Protein AF-A0A6B1E7U7-F1 (afdb_monomer_lite)

Foldseek 3Di:
DWDDDPQWIFDDDPPDDGFTPQLAPDPPPVDVLVVLLVVLSVQCVCVSVVVDALLSLLVSLLSNVQSLLCVLVVHDPPQDQLNSLVVCVVVVLDDPLLSVLSVVSVVVNVVCVVVVNDDPPVCRVVSVVSSSSSSVSSSSSNVSD

Radius of gyration: 14.8 Å; chains: 1; bounding box: 41×39×34 Å

Sequence (145 aa):
MLEVVPSRVVLHREDDARVFWPLLDPPDLGHDLAARLTLADEMIARWLVGDLPDETGIEEIHTAVEIVLRRVLDAGERDPFPCLVGTAAQRGLITQEGQDVLIDLNERRVQIKHRGGVIPPEAKAEARSTLDASVRVLDRIEPCL

Structure (mmCIF, N/CA/C/O backbone):
data_AF-A0A6B1E7U7-F1
#
_entry.id   AF-A0A6B1E7U7-F1
#
loop_
_atom_site.group_PDB
_atom_site.id
_atom_site.type_symbol
_atom_site.label_atom_id
_atom_site.label_alt_id
_atom_site.label_comp_id
_atom_site.label_asym_id
_atom_site.label_entity_id
_atom_site.label_seq_id
_atom_site.pdbx_PDB_ins_code
_atom_site.Cartn_x
_atom_site.Cartn_y
_atom_site.Cartn_z
_atom_site.occupancy
_atom_site.B_iso_or_equiv
_atom_site.auth_seq_id
_atom_site.auth_comp_id
_atom_site.auth_asym_id
_atom_site.auth_atom_id
_atom_site.pdbx_PDB_model_num
ATOM 1 N N . MET A 1 1 ? 7.935 -23.387 -4.865 1.00 44.94 1 MET A N 1
ATOM 2 C CA . MET A 1 1 ? 7.077 -24.524 -4.455 1.00 44.94 1 MET A CA 1
ATOM 3 C C . MET A 1 1 ? 5.816 -23.919 -3.865 1.00 44.94 1 MET A C 1
ATOM 5 O O . MET A 1 1 ? 5.970 -22.987 -3.097 1.00 44.94 1 MET A O 1
ATOM 9 N N . LEU A 1 2 ? 4.620 -24.327 -4.290 1.00 42.69 2 LEU A N 1
ATOM 10 C CA . LEU A 1 2 ? 3.356 -23.794 -3.764 1.00 42.69 2 LEU A CA 1
ATOM 11 C C . LEU A 1 2 ? 2.864 -24.744 -2.671 1.00 42.69 2 LEU A C 1
ATOM 13 O O . LEU A 1 2 ? 2.597 -25.908 -2.966 1.00 42.69 2 LEU A O 1
ATOM 17 N N . GLU A 1 3 ? 2.774 -24.271 -1.431 1.00 44.47 3 GLU A N 1
ATOM 18 C CA . GLU A 1 3 ? 2.105 -24.994 -0.345 1.00 44.47 3 GLU A CA 1
ATOM 19 C C . GLU A 1 3 ? 0.710 -24.387 -0.163 1.00 44.47 3 GLU A C 1
ATOM 21 O O . GLU A 1 3 ? 0.562 -23.169 -0.041 1.00 44.47 3 GLU A O 1
ATOM 26 N N . VAL A 1 4 ? -0.327 -25.224 -0.218 1.00 41.06 4 VAL A N 1
ATOM 27 C CA . VAL A 1 4 ? -1.721 -24.792 -0.070 1.00 41.06 4 VAL A CA 1
ATOM 28 C C . VAL A 1 4 ? -2.155 -25.080 1.363 1.00 41.06 4 VAL A C 1
ATOM 30 O O . VAL A 1 4 ? -2.357 -26.235 1.734 1.00 41.06 4 VAL A O 1
ATOM 33 N N . VAL A 1 5 ? -2.305 -24.027 2.164 1.00 47.19 5 VAL A N 1
ATOM 34 C CA . VAL A 1 5 ? -3.040 -24.061 3.437 1.00 47.19 5 VAL A CA 1
ATOM 35 C C . VAL A 1 5 ? -4.527 -23.871 3.082 1.00 47.19 5 VAL A C 1
ATOM 37 O O . VAL A 1 5 ? -4.794 -23.178 2.102 1.00 47.19 5 VAL A O 1
ATOM 40 N N . PRO A 1 6 ? -5.517 -24.459 3.791 1.00 48.28 6 PRO A N 1
ATOM 41 C CA . PRO A 1 6 ? -6.888 -24.640 3.276 1.00 48.28 6 PRO A CA 1
ATOM 42 C C . PRO A 1 6 ? -7.657 -23.382 2.823 1.00 48.28 6 PRO A C 1
ATOM 44 O O . PRO A 1 6 ? -8.726 -23.514 2.235 1.00 48.28 6 PRO A O 1
ATOM 47 N N . SER A 1 7 ? -7.126 -22.182 3.059 1.00 58.00 7 SER A N 1
ATOM 48 C CA . SER A 1 7 ? -7.655 -20.901 2.580 1.00 58.00 7 SER A CA 1
ATOM 49 C C . SER A 1 7 ? -6.587 -19.906 2.101 1.00 58.00 7 SER A C 1
ATOM 51 O O . SER A 1 7 ? -6.948 -18.818 1.664 1.00 58.00 7 SER A O 1
ATOM 53 N N . ARG A 1 8 ? -5.287 -20.242 2.174 1.00 61.41 8 ARG A N 1
ATOM 54 C CA . ARG A 1 8 ? -4.194 -19.335 1.791 1.00 61.41 8 ARG A CA 1
ATOM 55 C C . ARG A 1 8 ? -3.098 -20.064 1.004 1.00 61.41 8 ARG A C 1
ATOM 57 O O . ARG A 1 8 ? -2.612 -21.116 1.422 1.00 61.41 8 ARG A O 1
ATOM 64 N N . VAL A 1 9 ? -2.693 -19.504 -0.133 1.00 58.97 9 VAL A N 1
ATOM 65 C CA . VAL A 1 9 ? -1.576 -20.001 -0.953 1.00 58.97 9 VAL A CA 1
ATOM 66 C C . VAL A 1 9 ? -0.276 -19.389 -0.450 1.00 58.97 9 VAL A C 1
ATOM 68 O O . VAL A 1 9 ? -0.190 -18.171 -0.336 1.00 58.97 9 VAL A O 1
ATOM 71 N N . VAL A 1 10 ? 0.740 -20.216 -0.187 1.00 64.38 10 VAL A N 1
ATOM 72 C CA . VAL A 1 10 ? 2.084 -19.742 0.169 1.00 64.38 10 VAL A CA 1
ATOM 73 C C . VAL A 1 10 ? 2.929 -19.588 -1.091 1.00 64.38 10 VAL A C 1
ATOM 75 O O . VAL A 1 10 ? 3.255 -20.567 -1.769 1.00 64.38 10 VAL A O 1
ATOM 78 N N . LEU A 1 11 ? 3.313 -18.354 -1.400 1.00 62.66 11 LEU A N 1
ATOM 79 C CA . LEU A 1 11 ? 4.273 -18.038 -2.452 1.00 62.66 11 LEU A CA 1
ATOM 80 C C . LEU A 1 11 ? 5.682 -18.054 -1.859 1.00 62.66 11 LEU A C 1
ATOM 82 O O . LEU A 1 11 ? 5.962 -17.327 -0.911 1.00 62.66 11 LEU A O 1
ATOM 86 N N . HIS A 1 12 ? 6.561 -18.882 -2.428 1.00 60.19 12 HIS A N 1
ATOM 87 C CA . HIS A 1 12 ? 7.976 -18.952 -2.067 1.00 60.19 12 HIS A CA 1
ATOM 88 C C . HIS A 1 12 ? 8.826 -18.299 -3.159 1.00 60.19 12 HIS A C 1
ATOM 90 O O . HIS A 1 12 ? 8.834 -18.787 -4.294 1.00 60.19 12 HIS A O 1
ATOM 96 N N . ARG A 1 13 ? 9.563 -17.240 -2.808 1.00 58.09 13 ARG A N 1
ATOM 97 C CA . ARG A 1 13 ? 10.648 -16.676 -3.628 1.00 58.09 13 ARG A CA 1
ATOM 98 C C . ARG A 1 13 ? 12.014 -17.132 -3.119 1.00 58.09 13 ARG A C 1
ATOM 100 O O . ARG A 1 13 ? 12.144 -17.471 -1.947 1.00 58.09 13 ARG A O 1
ATOM 107 N N . GLU A 1 14 ? 12.987 -17.172 -4.030 1.00 54.56 14 GLU A N 1
ATOM 108 C CA . GLU A 1 14 ? 14.283 -17.858 -3.884 1.00 54.56 14 GLU A CA 1
ATOM 109 C C . GLU A 1 14 ? 15.093 -17.449 -2.635 1.00 54.56 14 GLU A C 1
ATOM 111 O O . GLU A 1 14 ? 15.822 -18.293 -2.125 1.00 54.56 14 GLU A O 1
ATOM 116 N N . ASP A 1 15 ? 14.868 -16.253 -2.067 1.00 48.75 15 ASP A N 1
ATOM 117 C CA . ASP A 1 15 ? 15.658 -15.696 -0.951 1.00 48.75 15 ASP A CA 1
ATOM 118 C C . ASP A 1 15 ? 14.840 -15.254 0.291 1.00 48.75 15 ASP A C 1
ATOM 120 O O . ASP A 1 15 ? 15.215 -14.319 0.988 1.00 48.75 15 ASP A O 1
ATOM 124 N N . ASP A 1 16 ? 13.749 -15.958 0.614 1.00 58.66 16 ASP A N 1
ATOM 125 C CA . ASP A 1 16 ? 12.934 -15.782 1.840 1.00 58.66 16 ASP A CA 1
ATOM 126 C C . ASP A 1 16 ? 11.880 -14.648 1.803 1.00 58.66 16 ASP A C 1
ATOM 128 O O . ASP A 1 16 ? 12.073 -13.506 2.228 1.00 58.66 16 ASP A O 1
ATOM 132 N N . ALA A 1 17 ? 10.682 -15.013 1.341 1.00 51.75 17 ALA A N 1
ATOM 133 C CA . ALA A 1 17 ? 9.421 -14.432 1.797 1.00 51.75 17 ALA A CA 1
ATOM 134 C C . ALA A 1 17 ? 8.293 -15.430 1.514 1.00 51.75 17 ALA A C 1
ATOM 136 O O . ALA A 1 17 ? 8.042 -15.772 0.358 1.00 51.75 17 ALA A O 1
ATOM 137 N N . ARG A 1 18 ? 7.629 -15.902 2.576 1.00 59.91 18 ARG A N 1
ATOM 138 C CA . ARG A 1 18 ? 6.338 -16.594 2.500 1.00 59.91 18 ARG A CA 1
ATOM 139 C C . ARG A 1 18 ? 5.267 -15.520 2.384 1.00 59.91 18 ARG A C 1
ATOM 141 O O . ARG A 1 18 ? 4.975 -14.859 3.375 1.00 59.91 18 ARG A O 1
ATOM 148 N N . VAL A 1 19 ? 4.726 -15.314 1.192 1.00 60.94 19 VAL A N 1
ATOM 149 C CA . VAL A 1 19 ? 3.579 -14.415 1.011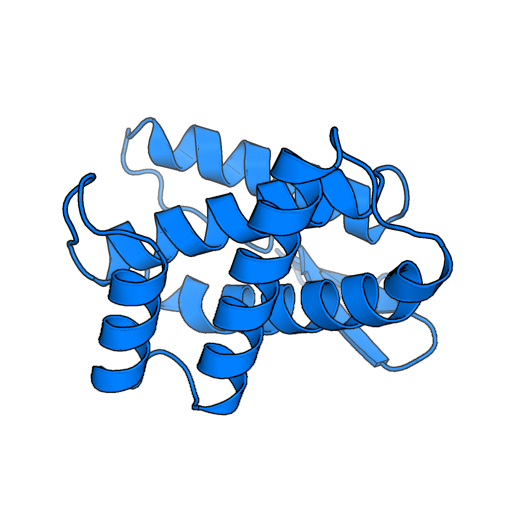 1.00 60.94 19 VAL A CA 1
ATOM 150 C C . VAL A 1 19 ? 2.320 -15.268 0.955 1.00 60.94 19 VAL A C 1
ATOM 152 O O . VAL A 1 19 ? 2.271 -16.219 0.174 1.00 60.94 19 VAL A O 1
ATOM 155 N N . PHE A 1 20 ? 1.341 -14.966 1.806 1.00 66.81 20 PHE A N 1
ATOM 156 C CA . PHE A 1 20 ? 0.066 -15.672 1.842 1.00 66.81 20 PHE A CA 1
ATOM 157 C C . PHE A 1 20 ? -0.949 -14.963 0.945 1.00 66.81 20 PHE A C 1
ATOM 159 O O . PHE A 1 20 ? -1.040 -13.742 0.968 1.00 66.81 20 PHE A O 1
ATOM 166 N N . TRP A 1 21 ? -1.691 -15.728 0.149 1.00 65.31 21 TRP A N 1
ATOM 167 C CA . TRP A 1 21 ? -2.726 -15.207 -0.743 1.00 65.31 21 TRP A CA 1
ATOM 168 C C . TRP A 1 21 ? -4.092 -15.866 -0.479 1.00 65.31 21 TRP A C 1
ATOM 170 O O . TRP A 1 21 ? -4.119 -17.099 -0.457 1.00 65.31 21 TRP A O 1
ATOM 180 N N . PRO A 1 22 ? -5.213 -15.124 -0.375 1.00 73.00 22 PRO A N 1
ATOM 181 C CA . PRO A 1 22 ? -5.311 -13.663 -0.482 1.00 73.00 22 PRO A CA 1
ATOM 182 C C . PRO A 1 22 ? -4.541 -12.952 0.637 1.00 73.00 22 PRO A C 1
ATOM 184 O O . PRO A 1 22 ? -4.402 -13.512 1.729 1.00 73.00 22 PRO A O 1
ATOM 187 N N . LEU A 1 23 ? -3.980 -11.772 0.337 1.00 69.31 23 LEU A N 1
ATOM 188 C CA . LEU A 1 23 ? -3.354 -10.931 1.368 1.00 69.31 23 LEU A CA 1
ATOM 189 C C . LEU A 1 23 ? -4.417 -10.203 2.181 1.00 69.31 23 LEU A C 1
ATOM 191 O O . LEU A 1 23 ? -4.197 -9.894 3.348 1.00 69.31 23 LEU A O 1
ATOM 195 N N . LEU A 1 24 ? -5.551 -9.920 1.547 1.00 73.81 24 LEU A N 1
ATOM 196 C CA . LEU A 1 24 ? -6.680 -9.226 2.132 1.00 73.81 24 LEU A CA 1
ATOM 197 C C . LEU A 1 24 ? -7.891 -10.156 2.140 1.00 73.81 24 LEU A C 1
ATOM 199 O O . LEU A 1 24 ? -8.340 -10.581 1.078 1.00 73.81 24 LEU A O 1
ATOM 203 N N . ASP A 1 25 ? -8.467 -10.418 3.311 1.00 71.38 25 ASP A N 1
ATOM 204 C CA . ASP A 1 25 ? -9.806 -11.001 3.434 1.00 71.38 25 ASP A CA 1
ATOM 205 C C . ASP A 1 25 ? -10.791 -9.898 3.860 1.00 71.38 25 ASP A C 1
ATOM 207 O O . ASP A 1 25 ? -11.177 -9.814 5.030 1.00 71.38 25 ASP A O 1
ATOM 211 N N . PRO A 1 26 ? -11.137 -8.948 2.960 1.00 64.06 26 PRO A N 1
ATOM 212 C CA . PRO A 1 26 ? -11.958 -7.814 3.343 1.00 64.06 26 PRO A CA 1
ATOM 213 C C . PRO A 1 26 ? -13.332 -8.318 3.807 1.00 64.06 26 PRO A C 1
ATOM 215 O O . PRO A 1 26 ? -14.013 -9.006 3.040 1.00 64.06 26 PRO A O 1
ATOM 218 N N . PRO A 1 27 ? -13.788 -7.956 5.021 1.00 64.44 27 PRO A N 1
ATOM 219 C CA . PRO A 1 27 ? -15.109 -8.356 5.475 1.00 64.44 27 PRO A CA 1
ATOM 220 C C . PRO A 1 27 ? -16.167 -7.812 4.507 1.00 64.44 27 PRO A C 1
ATOM 222 O O . PRO A 1 27 ? -16.098 -6.654 4.078 1.00 64.44 27 PRO A O 1
ATOM 225 N N . ASP A 1 28 ? -17.151 -8.644 4.158 1.00 62.47 28 ASP A N 1
ATOM 226 C CA . ASP A 1 28 ? -18.286 -8.224 3.336 1.00 62.47 28 ASP A CA 1
ATOM 227 C C . ASP A 1 28 ? -19.147 -7.236 4.134 1.00 62.47 28 ASP A C 1
ATOM 229 O O . ASP A 1 28 ? -20.026 -7.601 4.916 1.00 62.47 28 ASP A O 1
ATOM 233 N N . LEU A 1 29 ? -18.817 -5.953 3.994 1.00 56.41 29 LEU A N 1
ATOM 234 C CA . LEU A 1 29 ? -19.481 -4.845 4.675 1.00 56.41 29 LEU A CA 1
ATOM 235 C C . LEU A 1 29 ? -20.504 -4.138 3.772 1.00 56.41 29 LEU A C 1
ATOM 237 O O . LEU A 1 29 ? -20.989 -3.068 4.138 1.00 56.41 29 LEU A O 1
ATOM 241 N N . GLY A 1 30 ? -20.810 -4.680 2.582 1.00 59.59 30 GLY A N 1
ATOM 242 C CA . GLY A 1 30 ? -21.687 -4.019 1.607 1.00 59.59 30 GLY A CA 1
ATOM 243 C C . GLY A 1 30 ? -21.170 -2.647 1.150 1.00 59.59 30 GLY A C 1
ATOM 244 O O . GLY A 1 30 ? -21.962 -1.766 0.818 1.00 59.59 30 GLY A O 1
ATOM 245 N N . HIS A 1 31 ? -19.849 -2.445 1.184 1.00 65.25 31 HIS A N 1
ATOM 246 C CA . HIS A 1 31 ? -19.195 -1.163 0.935 1.00 65.25 31 HIS A CA 1
ATOM 247 C C . HIS A 1 31 ? -18.284 -1.248 -0.294 1.00 65.25 31 HIS A C 1
ATOM 249 O O . HIS A 1 31 ? -17.520 -2.200 -0.433 1.00 65.25 31 HIS A O 1
ATOM 255 N N . ASP A 1 32 ? -18.256 -0.191 -1.112 1.00 70.75 32 ASP A N 1
ATOM 256 C CA . ASP A 1 32 ? -17.368 -0.057 -2.285 1.00 70.75 32 ASP A CA 1
ATOM 257 C C . ASP A 1 32 ? -15.868 -0.270 -1.975 1.00 70.75 32 ASP A C 1
ATOM 259 O O . ASP A 1 32 ? -15.074 -0.582 -2.863 1.00 70.75 32 ASP A O 1
ATOM 263 N N . LEU A 1 33 ? -15.468 -0.150 -0.702 1.00 72.06 33 LEU A N 1
ATOM 264 C CA . LEU A 1 33 ? -14.103 -0.397 -0.245 1.00 72.06 33 LEU A CA 1
ATOM 265 C C . LEU A 1 33 ? -13.734 -1.879 -0.334 1.00 72.06 33 LEU A C 1
ATOM 267 O O . LEU A 1 33 ? -12.591 -2.179 -0.667 1.00 72.06 33 LEU A O 1
ATOM 271 N N . ALA A 1 34 ? -14.686 -2.791 -0.108 1.00 75.12 34 ALA A N 1
ATOM 272 C CA . ALA A 1 34 ? -14.454 -4.224 -0.268 1.00 75.12 34 ALA A CA 1
ATOM 273 C C . ALA A 1 34 ? -14.093 -4.544 -1.725 1.00 75.12 34 ALA A C 1
ATOM 275 O O . ALA A 1 34 ? -13.079 -5.184 -1.979 1.00 75.12 34 ALA A O 1
ATOM 276 N N . ALA A 1 35 ? -14.833 -3.981 -2.688 1.00 83.00 35 ALA A N 1
ATOM 277 C CA . ALA A 1 35 ? -14.532 -4.146 -4.109 1.00 83.00 35 ALA A CA 1
ATOM 278 C C . ALA A 1 35 ? -13.147 -3.584 -4.484 1.00 83.00 35 ALA A C 1
ATOM 280 O O . ALA A 1 35 ? -12.400 -4.224 -5.227 1.00 83.00 35 ALA A O 1
ATOM 281 N N . ARG A 1 36 ? -12.763 -2.410 -3.956 1.00 86.12 36 ARG A N 1
ATOM 282 C CA . ARG A 1 36 ? -11.437 -1.829 -4.230 1.00 86.12 36 ARG A CA 1
ATOM 283 C C . ARG A 1 36 ? -10.299 -2.633 -3.603 1.00 86.12 36 ARG A C 1
ATOM 285 O O . ARG A 1 36 ? -9.251 -2.735 -4.241 1.00 86.12 36 ARG A O 1
ATOM 292 N N . LEU A 1 37 ? -10.499 -3.184 -2.403 1.00 85.25 37 LEU A N 1
ATOM 293 C CA . LEU A 1 37 ? -9.537 -4.066 -1.741 1.00 85.25 37 LEU A CA 1
ATOM 294 C C . LEU A 1 37 ? -9.380 -5.380 -2.503 1.00 85.25 37 LEU A C 1
ATOM 296 O O . LEU A 1 37 ? -8.248 -5.764 -2.751 1.00 85.25 37 LEU A O 1
ATOM 300 N N . THR A 1 38 ? -10.466 -6.006 -2.965 1.00 85.94 38 THR A N 1
ATOM 301 C CA . THR A 1 38 ? -10.388 -7.207 -3.816 1.00 85.94 38 THR A CA 1
ATOM 302 C C . THR A 1 38 ? -9.594 -6.943 -5.095 1.00 85.94 38 THR A C 1
ATOM 304 O O . THR A 1 38 ? -8.729 -7.734 -5.461 1.00 85.94 38 THR A O 1
ATOM 307 N N . LEU A 1 39 ? -9.837 -5.808 -5.761 1.00 88.12 39 LEU A N 1
ATOM 308 C CA . LEU A 1 39 ? -9.066 -5.423 -6.946 1.00 88.12 39 LEU A CA 1
ATOM 309 C C . LEU A 1 39 ? -7.595 -5.136 -6.615 1.00 88.12 39 LEU A C 1
ATOM 311 O O . LEU A 1 39 ? -6.717 -5.535 -7.376 1.00 88.12 39 LEU A O 1
ATOM 315 N N . ALA A 1 40 ? -7.320 -4.452 -5.496 1.00 88.75 40 ALA A N 1
ATOM 316 C CA . ALA A 1 40 ? -5.953 -4.174 -5.054 1.00 88.75 40 ALA A CA 1
ATOM 317 C C . ALA A 1 40 ? -5.200 -5.477 -4.793 1.00 88.75 40 ALA A C 1
ATOM 319 O O . ALA A 1 40 ? -4.104 -5.661 -5.312 1.00 88.75 40 ALA A O 1
ATOM 320 N N . ASP A 1 41 ? -5.826 -6.390 -4.052 1.00 87.44 41 ASP A N 1
ATOM 321 C CA . ASP A 1 41 ? 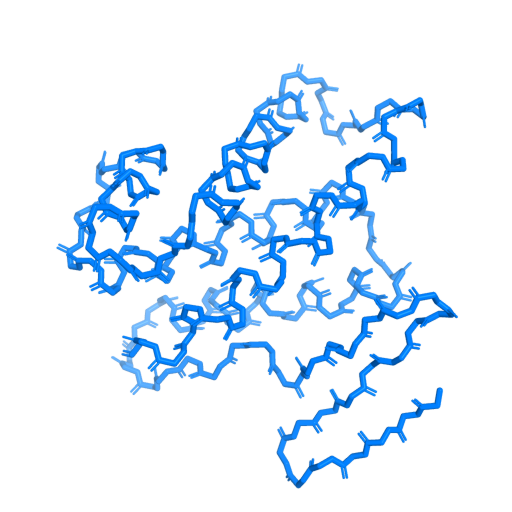-5.321 -7.728 -3.790 1.00 87.44 41 ASP A CA 1
ATOM 322 C C . ASP A 1 41 ? -4.951 -8.380 -5.133 1.00 87.44 41 ASP A C 1
ATOM 324 O O . ASP A 1 41 ? -3.801 -8.768 -5.337 1.00 87.44 41 ASP A O 1
ATOM 328 N N . GLU A 1 42 ? -5.886 -8.475 -6.091 1.00 90.00 42 GLU A N 1
ATOM 329 C CA . GLU A 1 42 ? -5.655 -9.186 -7.361 1.00 90.00 42 GLU A CA 1
ATOM 330 C C . GLU A 1 42 ? -4.442 -8.626 -8.117 1.00 90.00 42 GLU A C 1
ATOM 332 O O . GLU A 1 42 ? -3.607 -9.372 -8.641 1.00 90.00 42 GLU A O 1
ATOM 337 N N . MET A 1 43 ? -4.305 -7.300 -8.151 1.00 91.50 43 MET A N 1
ATOM 338 C CA . MET A 1 43 ? -3.156 -6.664 -8.786 1.00 91.50 43 MET A CA 1
ATOM 339 C C . MET A 1 43 ? -1.854 -6.931 -8.017 1.00 91.50 43 MET A C 1
ATOM 341 O O . MET A 1 43 ? -0.812 -7.155 -8.637 1.00 91.50 43 MET A O 1
ATOM 345 N N . ILE A 1 44 ? -1.891 -6.988 -6.684 1.00 89.31 44 ILE A N 1
ATOM 346 C CA . ILE A 1 44 ? -0.730 -7.372 -5.872 1.00 89.31 44 ILE A CA 1
ATOM 347 C C . ILE A 1 44 ? -0.316 -8.817 -6.185 1.00 89.31 44 ILE A C 1
ATOM 349 O O . ILE A 1 44 ? 0.874 -9.065 -6.394 1.00 89.31 44 ILE A O 1
ATOM 353 N N . ALA A 1 45 ? -1.259 -9.757 -6.321 1.00 87.19 45 ALA A N 1
ATOM 354 C CA . ALA A 1 45 ? -0.958 -11.130 -6.745 1.00 87.19 45 ALA A CA 1
ATOM 355 C C . ALA A 1 45 ? -0.251 -11.175 -8.101 1.00 87.19 45 ALA A C 1
ATOM 357 O O . ALA A 1 45 ? 0.780 -11.838 -8.248 1.00 87.19 45 ALA A O 1
ATOM 358 N N . ARG A 1 46 ? -0.771 -10.445 -9.091 1.00 88.81 46 ARG A N 1
ATOM 359 C CA . ARG A 1 46 ? -0.168 -10.374 -10.428 1.00 88.81 46 ARG A CA 1
ATOM 360 C C . ARG A 1 46 ? 1.243 -9.778 -10.384 1.00 88.81 46 ARG A C 1
ATOM 362 O O . ARG A 1 46 ? 2.151 -10.298 -11.031 1.00 88.81 46 ARG A O 1
ATOM 369 N N . TRP A 1 47 ? 1.479 -8.753 -9.566 1.00 90.12 47 TRP A N 1
ATOM 370 C CA . TRP A 1 47 ? 2.823 -8.205 -9.343 1.00 90.12 47 TRP A CA 1
ATOM 371 C C . TRP A 1 47 ? 3.776 -9.198 -8.645 1.00 90.12 47 TRP A C 1
ATOM 373 O O . TRP A 1 47 ? 4.951 -9.319 -9.024 1.00 90.12 47 TRP A O 1
ATOM 383 N N . LEU A 1 48 ? 3.291 -9.954 -7.655 1.00 85.25 48 LEU A N 1
ATOM 384 C CA . LEU A 1 48 ? 4.081 -10.965 -6.939 1.00 85.25 48 LEU A CA 1
ATOM 385 C C . LEU A 1 48 ? 4.598 -12.059 -7.883 1.00 85.25 48 LEU A C 1
ATOM 387 O O . LEU A 1 48 ? 5.756 -12.480 -7.768 1.00 85.25 48 LEU A O 1
ATOM 391 N N . VAL A 1 49 ? 3.782 -12.476 -8.855 1.00 84.31 49 VAL A N 1
ATOM 392 C CA . VAL A 1 49 ? 4.167 -13.473 -9.873 1.00 84.31 49 VAL A CA 1
ATOM 393 C C . VAL A 1 49 ? 4.895 -12.872 -11.083 1.00 84.31 49 VAL A C 1
ATOM 395 O O . VAL A 1 49 ? 5.276 -13.608 -11.988 1.00 84.31 49 VAL A O 1
ATOM 398 N N . GLY A 1 50 ? 5.138 -11.557 -11.091 1.00 85.25 50 GLY A N 1
ATOM 399 C CA . GLY A 1 50 ? 5.884 -10.867 -12.150 1.00 85.25 50 GLY A CA 1
ATOM 400 C C . GLY A 1 50 ? 5.075 -10.544 -13.410 1.00 85.25 50 GLY A C 1
ATOM 401 O O . GLY A 1 50 ? 5.667 -10.201 -14.428 1.00 85.25 50 GLY A O 1
ATOM 402 N N . ASP A 1 51 ? 3.745 -10.634 -13.348 1.00 89.44 51 ASP A N 1
ATOM 403 C CA . ASP A 1 51 ? 2.832 -10.272 -14.444 1.00 89.44 51 ASP A CA 1
ATOM 404 C C . ASP A 1 51 ? 2.542 -8.758 -14.503 1.00 89.44 51 ASP A C 1
ATOM 406 O O . ASP A 1 51 ? 2.016 -8.250 -15.491 1.00 89.44 51 ASP A O 1
ATOM 410 N N . LEU A 1 52 ? 2.907 -8.010 -13.456 1.00 91.44 52 LEU A N 1
ATOM 411 C CA . LEU A 1 52 ? 2.784 -6.551 -13.402 1.00 91.44 52 LEU A CA 1
ATOM 412 C C . LEU A 1 52 ? 4.104 -5.874 -13.011 1.00 91.44 52 LEU A C 1
ATOM 414 O O . LEU A 1 52 ? 4.900 -6.454 -12.263 1.00 91.44 52 LEU A O 1
ATOM 418 N N . PRO A 1 53 ? 4.337 -4.638 -13.494 1.00 92.50 53 PRO A N 1
ATOM 419 C CA . PRO A 1 53 ? 5.530 -3.871 -13.162 1.00 92.50 53 PRO A CA 1
ATOM 420 C C . PRO A 1 53 ? 5.490 -3.355 -11.712 1.00 92.50 53 PRO A C 1
ATOM 422 O O . PRO A 1 53 ? 4.426 -3.257 -11.095 1.00 92.50 53 PRO A O 1
ATOM 425 N N . ASP A 1 54 ? 6.658 -3.006 -11.165 1.00 93.31 54 ASP A N 1
ATOM 426 C CA . ASP A 1 54 ? 6.800 -2.551 -9.773 1.00 93.31 54 ASP A CA 1
ATOM 427 C C . ASP A 1 54 ? 6.028 -1.251 -9.498 1.00 93.31 54 ASP A C 1
ATOM 429 O O . ASP A 1 54 ? 5.534 -1.045 -8.394 1.00 93.31 54 ASP A O 1
ATOM 433 N N . GLU A 1 55 ? 5.852 -0.398 -10.506 1.00 94.00 55 GLU A N 1
ATOM 434 C CA . GLU A 1 55 ? 5.053 0.824 -10.420 1.00 94.00 55 GLU A CA 1
ATOM 435 C C . GLU A 1 55 ? 3.589 0.535 -10.093 1.00 94.00 55 GLU A C 1
ATOM 437 O O . GLU A 1 55 ? 2.994 1.213 -9.254 1.00 94.00 55 GLU A O 1
ATOM 442 N N . THR A 1 56 ? 3.021 -0.494 -10.726 1.00 93.38 56 THR A N 1
ATOM 443 C CA . THR A 1 56 ? 1.667 -0.954 -10.413 1.00 93.38 56 THR A CA 1
ATOM 444 C C . THR A 1 56 ? 1.629 -1.570 -9.021 1.00 93.38 56 THR A C 1
ATOM 446 O O . THR A 1 56 ? 0.725 -1.258 -8.255 1.00 93.38 56 THR A O 1
ATOM 449 N N . GLY A 1 57 ? 2.643 -2.360 -8.649 1.00 93.50 57 GLY A N 1
ATOM 450 C CA . GLY A 1 57 ? 2.775 -2.873 -7.284 1.00 93.50 57 GLY A CA 1
ATOM 451 C C . GLY A 1 57 ? 2.738 -1.755 -6.234 1.00 93.50 57 GLY A C 1
ATOM 452 O O . GLY A 1 57 ? 2.000 -1.858 -5.258 1.00 93.50 57 GLY A O 1
ATOM 453 N N . ILE A 1 58 ? 3.482 -0.663 -6.448 1.00 95.06 58 ILE A N 1
ATOM 454 C CA . ILE A 1 58 ? 3.537 0.479 -5.518 1.00 95.06 58 ILE A CA 1
ATOM 455 C C . ILE A 1 58 ? 2.171 1.141 -5.368 1.00 95.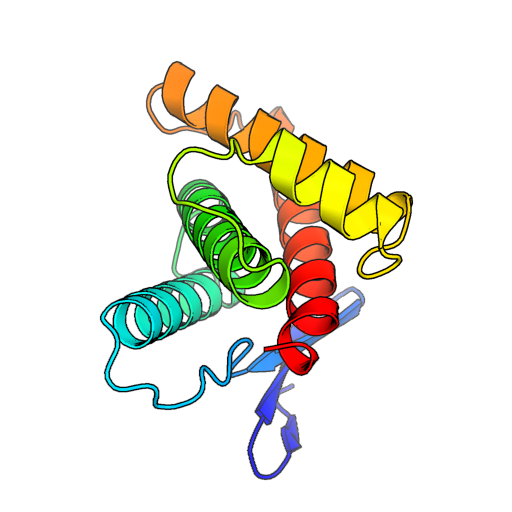06 58 ILE A C 1
ATOM 457 O O . ILE A 1 58 ? 1.755 1.414 -4.244 1.00 95.06 58 ILE A O 1
ATOM 461 N N . GLU A 1 59 ? 1.472 1.403 -6.473 1.00 94.88 59 GLU A N 1
ATOM 462 C CA . GLU A 1 59 ? 0.163 2.063 -6.428 1.00 94.88 59 GLU A CA 1
ATOM 463 C C . GLU A 1 59 ? -0.884 1.206 -5.705 1.00 94.88 59 GLU A C 1
ATOM 465 O O . GLU A 1 59 ? -1.654 1.718 -4.889 1.00 94.88 59 GLU A O 1
ATOM 470 N N . GLU A 1 60 ? -0.895 -0.099 -5.973 1.00 94.62 60 GLU A N 1
ATOM 471 C CA . GLU A 1 60 ? -1.900 -1.014 -5.437 1.00 94.62 60 GLU A CA 1
ATOM 472 C C . GLU A 1 60 ? -1.642 -1.354 -3.968 1.00 94.62 60 GLU A C 1
ATOM 474 O O . GLU A 1 60 ? -2.574 -1.310 -3.165 1.00 94.62 60 GLU A O 1
ATOM 479 N N . ILE A 1 61 ? -0.381 -1.569 -3.574 1.00 94.50 61 ILE A N 1
ATOM 480 C CA . ILE A 1 61 ? -0.012 -1.765 -2.164 1.00 94.50 61 ILE A CA 1
ATOM 481 C C . ILE A 1 61 ? -0.272 -0.489 -1.360 1.00 94.50 61 ILE A C 1
ATOM 483 O O . ILE A 1 61 ? -0.841 -0.559 -0.272 1.00 94.50 61 ILE A O 1
ATOM 487 N N . HIS A 1 62 ? 0.085 0.686 -1.894 1.00 95.81 62 HIS A N 1
ATOM 488 C CA . HIS A 1 62 ? -0.214 1.966 -1.242 1.00 95.81 62 HIS A CA 1
ATOM 489 C C . HIS A 1 62 ? -1.719 2.148 -1.037 1.00 95.81 62 HIS A C 1
ATOM 491 O O . HIS A 1 62 ? -2.149 2.448 0.076 1.00 95.81 62 HIS A O 1
ATOM 497 N N . THR A 1 63 ? -2.518 1.889 -2.076 1.00 93.19 63 THR A N 1
ATOM 498 C CA . THR A 1 63 ? -3.979 1.999 -1.998 1.00 93.19 63 THR A CA 1
ATOM 499 C C . THR A 1 63 ? -4.566 1.027 -0.975 1.00 93.19 63 THR A C 1
ATOM 501 O O . THR A 1 63 ? -5.404 1.425 -0.167 1.00 93.19 63 THR A O 1
ATOM 504 N N . ALA A 1 64 ? -4.116 -0.230 -0.974 1.00 92.62 64 ALA A N 1
ATOM 505 C CA . ALA A 1 64 ? -4.551 -1.230 -0.006 1.00 92.62 64 ALA A CA 1
ATOM 506 C C . ALA A 1 64 ? -4.246 -0.792 1.433 1.00 92.62 64 ALA A C 1
ATOM 508 O O . ALA A 1 64 ? -5.154 -0.740 2.263 1.00 92.62 64 ALA A O 1
ATOM 509 N N . VAL A 1 65 ? -2.998 -0.399 1.716 1.00 94.25 65 VAL A N 1
ATOM 510 C CA . VAL A 1 65 ? -2.593 0.093 3.041 1.00 94.25 65 VAL A CA 1
ATOM 511 C C . VAL A 1 65 ? -3.416 1.313 3.443 1.00 94.25 65 VAL A C 1
ATOM 513 O O . VAL A 1 65 ? -3.882 1.384 4.576 1.00 94.25 65 VAL A O 1
ATOM 516 N N . GLU A 1 66 ? -3.628 2.270 2.537 1.00 94.50 66 GLU A N 1
ATOM 517 C CA . GLU A 1 66 ? -4.411 3.471 2.826 1.00 94.50 66 GLU A CA 1
ATOM 518 C C . GLU A 1 66 ? -5.841 3.120 3.248 1.00 94.50 66 GLU A C 1
ATOM 520 O O . GLU A 1 66 ? -6.321 3.622 4.264 1.00 94.50 66 GLU A O 1
ATOM 525 N N . ILE A 1 67 ? -6.508 2.236 2.504 1.00 91.00 67 ILE A N 1
ATOM 526 C CA . ILE A 1 67 ? -7.871 1.800 2.816 1.00 91.00 67 ILE A CA 1
ATOM 527 C C . ILE A 1 67 ? -7.913 1.087 4.170 1.00 91.00 67 ILE A C 1
ATOM 529 O O . ILE A 1 67 ? -8.761 1.418 5.002 1.00 91.00 67 ILE A O 1
ATOM 533 N N . VAL A 1 68 ? -6.991 0.149 4.412 1.00 90.88 68 VAL A N 1
ATOM 534 C CA . VAL A 1 68 ? -6.929 -0.589 5.680 1.00 90.88 68 VAL A CA 1
ATOM 535 C C . VAL A 1 68 ? -6.695 0.365 6.845 1.00 90.88 68 VAL A C 1
ATOM 537 O O . VAL A 1 68 ? -7.437 0.333 7.823 1.00 90.88 68 VAL A O 1
ATOM 540 N N . LEU A 1 69 ? -5.734 1.283 6.730 1.00 93.06 69 LEU A N 1
ATOM 541 C CA . LEU A 1 69 ? -5.468 2.266 7.777 1.00 93.06 69 LEU A CA 1
ATOM 542 C C . LEU A 1 69 ? -6.664 3.184 8.018 1.00 93.06 69 LEU A C 1
ATOM 544 O O . LEU A 1 69 ? -7.007 3.421 9.172 1.00 93.06 69 LEU A O 1
ATOM 548 N N . ARG A 1 70 ? -7.334 3.673 6.967 1.00 91.75 70 ARG A N 1
ATOM 549 C CA . ARG A 1 70 ? -8.551 4.483 7.133 1.00 91.75 70 ARG A CA 1
ATOM 550 C C . ARG A 1 70 ? -9.620 3.721 7.899 1.00 91.75 70 ARG A C 1
ATOM 552 O O . ARG A 1 70 ? -10.220 4.275 8.816 1.00 91.75 70 ARG A O 1
ATOM 559 N N . ARG A 1 71 ? -9.816 2.446 7.561 1.00 88.50 71 ARG A N 1
ATOM 560 C CA . ARG A 1 71 ? -10.820 1.604 8.201 1.00 88.50 71 ARG A CA 1
ATOM 561 C C . ARG A 1 71 ? -10.491 1.328 9.667 1.00 88.50 71 ARG A C 1
ATOM 563 O O . ARG A 1 71 ? -11.331 1.587 10.523 1.00 88.50 71 ARG A O 1
ATOM 570 N N . VAL A 1 72 ? -9.281 0.853 9.955 1.00 90.38 72 VAL A N 1
ATOM 571 C CA . VAL A 1 72 ? -8.838 0.482 11.311 1.00 90.38 72 VAL A CA 1
ATOM 572 C C . VAL A 1 72 ? -8.757 1.703 12.232 1.00 90.38 72 VAL A C 1
ATOM 574 O O . VAL A 1 72 ? -9.003 1.612 13.436 1.00 90.38 72 VAL A O 1
ATOM 577 N N . LEU A 1 73 ? -8.407 2.869 11.687 1.00 91.94 73 LEU A N 1
ATOM 578 C CA . LEU A 1 73 ? -8.281 4.096 12.471 1.00 91.94 73 LEU A CA 1
ATOM 579 C C . LEU A 1 73 ? -9.595 4.861 12.647 1.00 91.94 73 LEU A C 1
ATOM 581 O O . LEU A 1 73 ? -9.604 5.786 13.464 1.00 91.94 73 LEU A O 1
ATOM 585 N N . ASP A 1 74 ? -10.654 4.470 11.928 1.00 90.62 74 ASP A N 1
ATOM 586 C CA . ASP A 1 74 ? -11.889 5.247 11.746 1.00 90.62 74 ASP A CA 1
ATOM 587 C C . ASP A 1 74 ? -11.587 6.675 11.250 1.00 90.62 74 ASP A C 1
ATOM 589 O O . ASP A 1 74 ? -12.080 7.677 11.767 1.00 90.62 74 ASP A O 1
ATOM 593 N N . ALA A 1 75 ? -10.669 6.771 10.283 1.00 89.69 75 ALA A N 1
ATOM 594 C CA . ALA A 1 75 ? -10.181 8.037 9.750 1.00 89.69 75 ALA A CA 1
ATOM 595 C C . ALA A 1 75 ? -11.035 8.510 8.566 1.00 89.69 75 ALA A C 1
ATOM 597 O O . ALA A 1 75 ? -11.451 7.720 7.714 1.00 89.69 75 ALA A O 1
ATOM 598 N N . GLY A 1 76 ? -11.256 9.822 8.475 1.00 85.56 76 GLY A N 1
ATOM 599 C CA . GLY A 1 76 ? -12.025 10.415 7.380 1.00 85.56 76 GLY A CA 1
ATOM 600 C C . GLY A 1 76 ? -11.220 10.472 6.080 1.00 85.56 76 GLY A C 1
ATOM 601 O O . GLY A 1 76 ? -9.994 10.472 6.103 1.00 85.56 76 GLY A O 1
ATOM 602 N N . GLU A 1 77 ? -11.888 10.609 4.929 1.00 83.00 77 GLU A N 1
ATOM 603 C CA . GLU A 1 77 ? -11.257 10.635 3.589 1.00 83.00 77 GLU A CA 1
ATOM 604 C C . GLU A 1 77 ? -10.176 11.715 3.399 1.00 83.00 77 GLU A C 1
ATOM 606 O O . GLU A 1 77 ? -9.341 11.622 2.504 1.00 83.00 77 GLU A O 1
ATOM 611 N N . ARG A 1 78 ? -10.184 12.763 4.229 1.00 88.31 78 ARG A N 1
ATOM 612 C CA . ARG A 1 78 ? -9.268 13.906 4.100 1.00 88.31 78 ARG A CA 1
ATOM 613 C C . ARG A 1 78 ? -7.935 13.715 4.805 1.00 88.31 78 ARG A C 1
ATOM 615 O O . ARG A 1 78 ? -7.026 14.506 4.559 1.00 88.31 78 ARG A O 1
ATOM 622 N N . ASP A 1 79 ? -7.809 12.704 5.659 1.00 91.06 79 ASP A N 1
ATOM 623 C CA . ASP A 1 79 ? -6.557 12.476 6.371 1.00 91.06 79 ASP A CA 1
ATOM 624 C C . ASP A 1 79 ? -5.489 12.002 5.379 1.00 91.06 79 ASP A C 1
ATOM 626 O O . ASP A 1 79 ? -5.709 11.007 4.681 1.00 91.06 79 ASP A O 1
ATOM 630 N N . PRO A 1 80 ? -4.355 12.711 5.242 1.00 94.19 80 PRO A N 1
ATOM 631 C CA . PRO A 1 80 ? -3.332 12.341 4.277 1.00 94.19 80 PRO A CA 1
ATOM 632 C C . PRO A 1 80 ? -2.578 11.098 4.756 1.00 94.19 80 PRO A C 1
ATOM 634 O O . PRO A 1 80 ? -2.416 10.875 5.957 1.00 94.19 80 PRO A O 1
ATOM 637 N N . PHE A 1 81 ? -2.056 10.314 3.813 1.00 95.88 81 PHE A N 1
ATOM 638 C CA . PHE A 1 81 ? -1.387 9.043 4.104 1.00 95.88 81 PHE A CA 1
ATOM 639 C C . PHE A 1 81 ? -0.313 9.127 5.212 1.00 95.88 81 PHE A C 1
ATOM 641 O O . PHE A 1 81 ? -0.373 8.320 6.139 1.00 95.88 81 PHE A O 1
ATOM 648 N N . PRO A 1 82 ? 0.599 10.126 5.240 1.00 96.50 82 PRO A N 1
ATOM 649 C CA . PRO A 1 82 ? 1.567 10.247 6.334 1.00 96.50 82 PRO A CA 1
ATOM 650 C C . PRO A 1 82 ? 0.930 10.419 7.725 1.00 96.50 82 PRO A C 1
ATOM 652 O O . PRO A 1 82 ? 1.473 9.932 8.715 1.00 96.50 82 PRO A O 1
ATOM 655 N N . CYS A 1 83 ? -0.235 11.073 7.820 1.00 96.94 83 CYS A N 1
ATOM 656 C CA . CYS A 1 83 ? -0.971 11.208 9.080 1.00 96.94 83 CYS A CA 1
ATOM 657 C C . CYS A 1 83 ? -1.596 9.881 9.525 1.00 96.94 83 CYS A C 1
ATOM 659 O O . CYS A 1 83 ? -1.578 9.573 10.719 1.00 96.94 83 CYS A O 1
ATOM 661 N N . LEU A 1 84 ? -2.104 9.083 8.579 1.00 97.44 84 LEU A N 1
ATOM 662 C CA . LEU A 1 84 ? -2.607 7.735 8.854 1.00 97.44 84 LEU A CA 1
ATOM 663 C C . LEU A 1 84 ? -1.489 6.846 9.410 1.00 97.44 84 LEU A C 1
ATOM 665 O O . LEU A 1 84 ? -1.653 6.251 10.473 1.00 97.44 84 LEU A O 1
ATOM 669 N N . VAL A 1 85 ? -0.325 6.828 8.751 1.00 97.81 85 VAL A N 1
ATOM 670 C CA . VAL A 1 85 ? 0.851 6.060 9.196 1.00 97.81 85 VAL A CA 1
ATOM 671 C C . VAL A 1 85 ? 1.310 6.513 10.584 1.00 97.81 85 VAL A C 1
ATOM 673 O O . VAL A 1 85 ? 1.504 5.682 11.470 1.00 97.81 85 VAL A O 1
ATOM 676 N N . GLY A 1 86 ? 1.428 7.826 10.810 1.00 97.31 86 GLY A N 1
ATOM 677 C CA . GLY A 1 86 ? 1.825 8.367 12.112 1.00 97.31 86 GLY A CA 1
ATOM 678 C C . GLY A 1 86 ? 0.861 7.976 13.234 1.00 97.31 86 GLY A C 1
ATOM 679 O O . GLY A 1 86 ? 1.291 7.608 14.326 1.00 97.31 86 GLY A O 1
ATOM 680 N N . THR A 1 87 ? -0.444 7.986 12.958 1.00 96.81 87 TH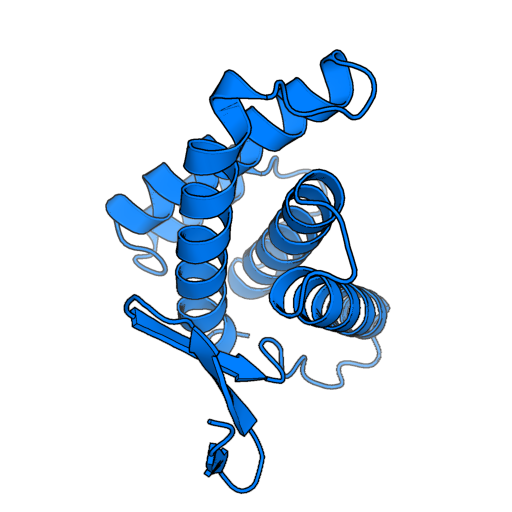R A N 1
ATOM 681 C CA . THR A 1 87 ? -1.470 7.587 13.929 1.00 96.81 87 THR A CA 1
ATOM 682 C C . THR A 1 87 ? -1.438 6.078 14.185 1.00 96.81 87 THR A C 1
ATOM 684 O O . THR A 1 87 ? -1.543 5.649 15.333 1.00 96.81 87 THR A O 1
ATOM 687 N N . ALA A 1 88 ? -1.244 5.262 13.146 1.00 96.69 88 ALA A N 1
ATOM 688 C CA . ALA A 1 88 ? -1.096 3.815 13.278 1.00 96.69 88 ALA A CA 1
ATOM 689 C C . ALA A 1 88 ? 0.113 3.440 14.149 1.00 96.69 88 ALA A C 1
ATOM 691 O O . ALA A 1 88 ? -0.007 2.585 15.029 1.00 96.69 88 ALA A O 1
ATOM 692 N N . ALA A 1 89 ? 1.245 4.125 13.962 1.00 96.94 89 ALA A N 1
ATOM 693 C CA . ALA A 1 89 ? 2.437 3.949 14.785 1.00 96.94 89 ALA A CA 1
ATOM 694 C C . ALA A 1 89 ? 2.189 4.363 16.245 1.00 96.94 89 ALA A C 1
ATOM 696 O O . ALA A 1 89 ? 2.497 3.609 17.165 1.00 96.94 89 ALA A O 1
ATOM 697 N N . GLN A 1 90 ? 1.547 5.515 16.475 1.00 96.88 90 GLN A N 1
ATOM 698 C CA . GLN A 1 90 ? 1.181 5.974 17.824 1.00 96.88 90 GLN A CA 1
ATOM 699 C C . GLN A 1 90 ? 0.236 5.006 18.552 1.00 96.88 90 GLN A C 1
ATOM 701 O O . GLN A 1 90 ? 0.322 4.871 19.772 1.00 96.88 90 GLN A O 1
ATOM 706 N N . ARG A 1 91 ? -0.651 4.319 17.819 1.00 95.56 91 ARG A N 1
ATOM 707 C CA . ARG A 1 91 ? -1.548 3.283 18.359 1.00 95.56 91 ARG A CA 1
ATOM 708 C C . ARG A 1 91 ? -0.889 1.901 18.480 1.00 95.56 91 ARG A C 1
ATOM 710 O O . ARG A 1 91 ? -1.539 0.973 18.948 1.00 95.56 91 ARG A O 1
ATOM 717 N N . GLY A 1 92 ? 0.374 1.749 18.074 1.00 95.00 92 GLY A N 1
ATOM 718 C CA . GLY A 1 92 ? 1.104 0.479 18.132 1.00 95.00 92 GLY A CA 1
ATOM 719 C C . GLY A 1 92 ? 0.640 -0.573 17.119 1.00 95.00 92 GLY A C 1
ATOM 720 O O . GLY A 1 92 ? 0.960 -1.748 17.284 1.00 95.00 92 GLY A O 1
ATOM 721 N N . LEU A 1 93 ? -0.103 -0.173 16.079 1.00 94.25 93 LEU A N 1
ATOM 722 C CA . LEU A 1 93 ? -0.565 -1.077 15.015 1.00 94.25 93 LEU A CA 1
ATOM 723 C C . LEU A 1 93 ? 0.583 -1.502 14.091 1.00 94.25 93 LEU A C 1
ATOM 725 O O . LEU A 1 93 ? 0.589 -2.609 13.559 1.00 94.25 93 LEU A O 1
ATOM 729 N N . ILE A 1 94 ? 1.574 -0.626 13.929 1.00 95.81 94 ILE A N 1
ATOM 730 C CA . ILE A 1 94 ? 2.795 -0.871 13.160 1.00 95.81 94 ILE A CA 1
ATOM 731 C C . ILE A 1 94 ? 4.027 -0.572 14.017 1.00 95.81 94 ILE A C 1
ATOM 733 O O . ILE A 1 94 ? 3.981 0.241 14.940 1.00 95.81 94 ILE A O 1
ATOM 737 N N . THR A 1 95 ? 5.133 -1.252 13.718 1.00 95.56 95 THR A N 1
ATOM 738 C CA . THR A 1 95 ? 6.442 -0.983 14.331 1.00 95.56 95 THR A CA 1
ATOM 739 C C . THR A 1 95 ? 7.076 0.272 13.726 1.00 95.56 95 THR A C 1
ATOM 741 O O . THR A 1 95 ? 6.628 0.747 12.684 1.00 95.56 95 THR A O 1
ATOM 744 N N . GLN A 1 96 ? 8.158 0.777 14.334 1.00 95.62 96 GLN A N 1
ATOM 745 C CA . GLN A 1 96 ? 8.950 1.864 13.740 1.00 95.62 96 GLN A CA 1
ATOM 746 C C . GLN A 1 96 ? 9.458 1.490 12.340 1.00 95.62 96 GLN A C 1
ATOM 748 O O . GLN A 1 96 ? 9.302 2.260 11.405 1.00 95.62 96 GLN A O 1
ATOM 753 N N . GLU A 1 97 ? 9.973 0.270 12.181 1.00 95.56 97 GLU A N 1
ATOM 754 C CA . GLU A 1 97 ? 10.379 -0.262 10.876 1.00 95.56 97 GLU A CA 1
ATOM 755 C C . GLU A 1 97 ? 9.216 -0.253 9.871 1.00 95.56 97 GLU A C 1
ATOM 757 O O . GLU A 1 97 ? 9.378 0.186 8.738 1.00 95.56 97 GLU A O 1
ATOM 762 N N . GLY A 1 98 ? 8.017 -0.673 10.293 1.00 95.12 98 GLY A N 1
ATOM 763 C CA . GLY A 1 98 ? 6.829 -0.626 9.442 1.00 95.12 98 GLY A CA 1
ATOM 764 C C . GLY A 1 98 ? 6.434 0.801 9.058 1.00 95.12 98 GLY A C 1
ATOM 765 O O . GLY A 1 98 ? 6.055 1.046 7.917 1.00 95.12 98 GLY A O 1
ATOM 766 N N . GLN A 1 99 ? 6.561 1.757 9.979 1.00 97.31 99 GLN A N 1
ATOM 767 C CA . GLN A 1 99 ? 6.352 3.172 9.683 1.00 97.31 99 GLN A CA 1
ATOM 768 C C . GLN A 1 99 ? 7.348 3.680 8.633 1.00 97.31 99 GLN A C 1
ATOM 770 O O . GLN A 1 99 ? 6.923 4.326 7.675 1.00 97.31 99 GLN A O 1
ATOM 775 N N . ASP A 1 100 ? 8.635 3.370 8.782 1.00 96.88 100 ASP A N 1
ATOM 776 C CA . ASP A 1 100 ? 9.683 3.807 7.855 1.00 96.88 100 ASP A CA 1
ATOM 777 C C . ASP A 1 100 ? 9.450 3.224 6.448 1.00 96.88 100 ASP A C 1
ATOM 779 O O . ASP A 1 100 ? 9.511 3.947 5.454 1.00 96.88 100 ASP A O 1
ATOM 783 N N . VAL A 1 101 ? 9.066 1.943 6.368 1.00 97.19 101 VAL A N 1
ATOM 784 C CA . VAL A 1 101 ? 8.685 1.267 5.115 1.00 97.19 101 VAL A CA 1
ATOM 785 C C . VAL A 1 101 ? 7.502 1.957 4.433 1.00 97.19 101 VAL A C 1
ATOM 787 O O . VAL A 1 101 ? 7.538 2.188 3.225 1.00 97.19 101 VAL A O 1
ATOM 790 N N . LEU A 1 102 ? 6.450 2.309 5.179 1.00 97.62 102 LEU A N 1
ATOM 791 C CA . LEU A 1 102 ? 5.272 2.963 4.599 1.00 97.62 102 LEU A CA 1
ATOM 792 C C . LEU A 1 102 ? 5.546 4.414 4.178 1.00 97.62 102 LEU A C 1
ATOM 794 O O . LEU A 1 102 ? 4.950 4.894 3.210 1.00 97.62 102 LEU A O 1
ATOM 798 N N . ILE A 1 103 ? 6.449 5.113 4.869 1.00 97.00 103 ILE A N 1
ATOM 799 C CA . ILE A 1 103 ? 6.922 6.435 4.444 1.00 97.00 103 ILE A CA 1
ATOM 800 C C . ILE A 1 103 ? 7.659 6.314 3.105 1.00 97.00 103 ILE A C 1
ATOM 802 O O . ILE A 1 103 ? 7.293 7.018 2.162 1.00 97.00 103 ILE A O 1
ATOM 806 N N . ASP A 1 104 ? 8.602 5.377 2.984 1.00 95.81 104 ASP A N 1
ATOM 807 C CA . ASP A 1 104 ? 9.340 5.140 1.737 1.00 95.81 104 ASP A CA 1
ATOM 808 C C . ASP A 1 104 ? 8.409 4.705 0.590 1.00 95.81 104 ASP A C 1
ATOM 810 O O . ASP A 1 104 ? 8.505 5.216 -0.527 1.00 95.81 104 ASP A O 1
ATOM 814 N N . LEU A 1 105 ? 7.416 3.848 0.860 1.00 97.06 105 LEU A N 1
ATOM 815 C CA . LEU A 1 105 ? 6.378 3.487 -0.114 1.00 97.06 105 LEU A CA 1
ATOM 816 C C . LEU A 1 105 ? 5.659 4.731 -0.664 1.00 97.06 105 LEU A C 1
ATOM 818 O O . LEU A 1 105 ? 5.485 4.877 -1.879 1.00 97.06 105 LEU A O 1
ATOM 822 N N . ASN A 1 106 ? 5.246 5.642 0.221 1.00 96.88 106 ASN A N 1
ATOM 823 C CA . ASN A 1 106 ? 4.573 6.876 -0.172 1.00 96.88 106 ASN A CA 1
ATOM 824 C C . ASN A 1 106 ? 5.500 7.807 -0.972 1.00 96.88 106 ASN A C 1
ATOM 826 O O . ASN A 1 106 ? 5.070 8.391 -1.968 1.00 96.88 106 ASN A O 1
ATOM 830 N N . GLU A 1 107 ? 6.769 7.926 -0.582 1.00 94.50 107 GLU A N 1
ATOM 831 C CA . GLU A 1 107 ? 7.764 8.712 -1.315 1.00 94.50 107 GLU A CA 1
ATOM 832 C C . GLU A 1 107 ? 7.992 8.166 -2.727 1.00 94.50 107 GLU A C 1
ATOM 834 O O . GLU A 1 107 ? 7.931 8.928 -3.698 1.00 94.50 107 GLU A O 1
ATOM 839 N N . ARG A 1 108 ? 8.159 6.848 -2.879 1.00 93.31 108 ARG A N 1
ATOM 840 C CA . ARG A 1 108 ? 8.302 6.205 -4.194 1.00 93.31 108 ARG A CA 1
ATOM 841 C C . ARG A 1 108 ? 7.079 6.429 -5.068 1.00 93.31 108 ARG A C 1
ATOM 843 O O . ARG A 1 108 ? 7.222 6.793 -6.235 1.00 93.31 108 ARG A O 1
ATOM 850 N N . ARG A 1 109 ? 5.874 6.293 -4.510 1.00 94.62 109 ARG A N 1
ATOM 851 C CA . ARG A 1 109 ? 4.631 6.582 -5.237 1.00 94.62 109 ARG A CA 1
ATOM 852 C C . ARG A 1 109 ? 4.598 8.020 -5.756 1.00 94.62 109 ARG A C 1
ATOM 854 O O . ARG A 1 109 ? 4.262 8.255 -6.918 1.00 94.62 109 ARG A O 1
ATOM 861 N N . VAL A 1 110 ? 4.964 8.988 -4.918 1.00 92.88 110 VAL A N 1
ATOM 862 C CA . VAL A 1 110 ? 5.042 10.405 -5.305 1.00 92.88 110 VAL A CA 1
ATOM 863 C C . VAL A 1 110 ? 6.077 10.610 -6.417 1.00 92.88 110 VAL A C 1
ATOM 865 O O . VAL A 1 110 ? 5.781 11.265 -7.418 1.00 92.88 110 VAL A O 1
ATOM 868 N N . GLN A 1 111 ? 7.259 10.002 -6.303 1.00 89.06 111 GLN A N 1
ATOM 869 C CA . GLN A 1 111 ? 8.297 10.080 -7.334 1.00 89.06 111 GLN A CA 1
ATOM 870 C C . GLN A 1 111 ? 7.836 9.495 -8.674 1.00 89.06 111 GLN A C 1
ATOM 872 O O . GLN A 1 111 ? 8.050 10.124 -9.710 1.00 89.06 111 GLN A O 1
ATOM 877 N N . ILE A 1 112 ? 7.167 8.339 -8.666 1.00 89.62 112 ILE A N 1
ATOM 878 C CA . ILE A 1 112 ? 6.613 7.695 -9.867 1.00 89.62 112 ILE A CA 1
ATOM 879 C C . ILE A 1 112 ? 5.604 8.619 -10.543 1.00 89.62 112 ILE A C 1
ATOM 881 O O . ILE A 1 112 ? 5.702 8.855 -11.748 1.00 89.62 112 ILE A O 1
ATOM 885 N N . LYS A 1 113 ? 4.689 9.224 -9.774 1.00 87.81 113 LYS A N 1
ATOM 886 C CA . LYS A 1 113 ? 3.720 10.194 -10.306 1.00 87.81 113 LYS A CA 1
ATOM 887 C C . LYS A 1 113 ? 4.399 11.402 -10.948 1.00 87.81 113 LYS A C 1
ATOM 889 O O . LYS A 1 113 ? 3.993 11.826 -12.027 1.00 87.81 113 LYS A O 1
ATOM 894 N N . HIS A 1 114 ? 5.456 11.930 -10.333 1.00 86.50 114 HIS A N 1
ATOM 895 C CA . HIS A 1 114 ? 6.206 13.060 -10.889 1.00 86.50 114 HIS A CA 1
ATOM 896 C C . HIS A 1 114 ? 7.077 12.695 -12.098 1.00 86.50 114 HIS A C 1
ATOM 898 O O . HIS A 1 114 ? 7.341 13.557 -12.933 1.00 86.50 114 HIS A O 1
ATOM 904 N N . ARG A 1 115 ? 7.512 11.436 -12.220 1.00 82.38 115 ARG A N 1
ATOM 905 C CA . ARG A 1 115 ? 8.373 10.944 -13.310 1.00 82.38 115 ARG A CA 1
ATOM 906 C C . ARG A 1 115 ? 7.605 10.275 -14.452 1.00 82.38 115 ARG A C 1
ATOM 908 O O . ARG A 1 115 ? 8.203 9.580 -15.265 1.00 82.38 115 ARG A O 1
ATOM 915 N N . GLY A 1 116 ? 6.292 10.484 -14.532 1.00 80.94 116 GLY A N 1
ATOM 916 C CA . GLY A 1 116 ? 5.473 9.947 -15.620 1.00 80.94 116 GLY A CA 1
ATOM 917 C C . GLY A 1 116 ? 5.246 8.435 -15.545 1.00 80.94 116 GLY A C 1
ATOM 918 O O . GLY A 1 116 ? 5.005 7.813 -16.573 1.00 80.94 116 GLY A O 1
ATOM 919 N N . GLY A 1 117 ? 5.314 7.846 -14.349 1.00 80.44 117 GLY A N 1
ATOM 920 C CA . GLY A 1 117 ? 4.964 6.443 -14.137 1.00 80.44 117 GLY A CA 1
ATOM 921 C C . GLY A 1 117 ? 6.116 5.455 -14.309 1.00 80.44 117 GLY A C 1
ATOM 922 O O . GLY A 1 117 ? 5.846 4.312 -14.656 1.00 80.44 117 GLY A O 1
ATOM 923 N N . VAL A 1 118 ? 7.376 5.875 -14.122 1.00 87.19 118 VAL A N 1
ATOM 924 C CA . VAL A 1 118 ? 8.550 5.012 -14.355 1.00 87.19 118 VAL A CA 1
ATOM 925 C C . VAL A 1 118 ? 9.554 5.081 -13.202 1.00 87.19 118 VAL A C 1
ATOM 927 O O . VAL A 1 118 ? 9.998 6.164 -12.808 1.00 87.19 118 VAL A O 1
ATOM 930 N N . ILE A 1 119 ? 9.959 3.913 -12.703 1.00 87.62 119 ILE A N 1
ATOM 931 C CA . ILE A 1 119 ? 11.070 3.723 -11.768 1.00 87.62 119 ILE A CA 1
ATOM 932 C C . ILE A 1 119 ? 12.375 3.638 -12.571 1.00 87.62 119 ILE A C 1
ATOM 934 O O . ILE A 1 119 ? 12.502 2.790 -13.464 1.00 87.62 119 ILE A O 1
ATOM 938 N N . PRO A 1 120 ? 13.378 4.476 -12.259 1.00 87.81 120 PRO A N 1
ATOM 939 C CA . PRO A 1 120 ? 14.684 4.378 -12.894 1.00 87.81 120 PRO A CA 1
ATOM 940 C C . PRO A 1 120 ? 15.325 2.999 -12.673 1.00 87.81 120 PRO A C 1
ATOM 942 O O . PRO A 1 120 ? 15.184 2.442 -11.582 1.00 87.81 120 PRO A O 1
ATOM 945 N N . PRO A 1 121 ? 16.058 2.446 -13.657 1.00 88.69 121 PRO A N 1
ATOM 946 C CA . PRO A 1 121 ? 16.707 1.140 -13.534 1.00 88.69 121 PRO A CA 1
ATOM 947 C C . PRO A 1 121 ? 17.537 0.962 -12.255 1.00 88.69 121 PRO A C 1
ATOM 949 O O . PRO A 1 121 ? 17.474 -0.093 -11.630 1.00 88.69 121 PRO A O 1
ATOM 952 N N . GLU A 1 122 ? 18.260 2.000 -11.837 1.00 90.12 122 GLU A N 1
ATOM 953 C CA . GLU A 1 122 ? 19.098 2.018 -10.637 1.00 90.12 122 GLU A CA 1
ATOM 954 C C . GLU A 1 122 ? 18.309 1.925 -9.321 1.00 90.12 122 GLU A C 1
ATOM 956 O O . GLU A 1 122 ? 18.854 1.482 -8.315 1.00 90.12 122 GLU A O 1
ATOM 961 N N . ALA A 1 123 ? 17.025 2.292 -9.331 1.00 89.25 123 ALA A N 1
ATOM 962 C CA . ALA A 1 123 ? 16.155 2.291 -8.156 1.00 89.25 123 ALA A CA 1
ATOM 963 C C . ALA A 1 123 ? 15.253 1.046 -8.071 1.00 89.25 123 ALA A C 1
ATOM 965 O O . ALA A 1 123 ? 14.534 0.879 -7.086 1.00 89.25 123 ALA A O 1
ATOM 966 N N . LYS A 1 124 ? 15.267 0.161 -9.081 1.00 88.06 124 LYS A N 1
ATOM 967 C CA . LYS A 1 124 ? 14.356 -0.997 -9.152 1.00 88.06 124 LYS A CA 1
ATOM 968 C C . LYS A 1 124 ? 14.543 -1.988 -8.009 1.00 88.06 124 LYS A C 1
ATOM 970 O O . LYS A 1 124 ? 13.561 -2.414 -7.415 1.00 88.06 124 LYS A O 1
ATOM 975 N N . ALA A 1 125 ? 15.787 -2.341 -7.685 1.00 88.50 125 ALA A N 1
ATOM 976 C CA . ALA A 1 125 ? 16.070 -3.295 -6.609 1.00 88.50 125 ALA A CA 1
ATOM 977 C C . ALA A 1 125 ? 15.567 -2.784 -5.250 1.00 88.50 125 ALA A C 1
ATOM 979 O O . ALA A 1 125 ? 14.946 -3.518 -4.488 1.00 88.50 125 ALA A O 1
ATOM 980 N N . GLU A 1 126 ? 15.787 -1.501 -4.981 1.00 89.62 126 GLU A N 1
ATOM 981 C CA . GLU A 1 126 ? 15.332 -0.856 -3.757 1.00 89.62 126 GLU A CA 1
ATOM 982 C C . GLU A 1 126 ? 13.801 -0.736 -3.724 1.00 89.62 126 GLU A C 1
ATOM 984 O O . GLU A 1 126 ? 13.180 -1.118 -2.739 1.00 89.62 126 GLU A O 1
ATOM 989 N N . ALA A 1 127 ? 13.173 -0.324 -4.833 1.00 89.69 127 ALA A N 1
ATOM 990 C CA . ALA A 1 127 ? 11.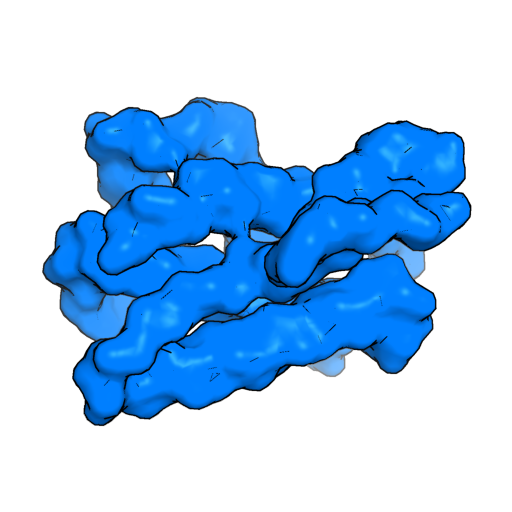716 -0.279 -4.951 1.00 89.69 127 ALA A CA 1
ATOM 991 C C . ALA A 1 127 ? 11.081 -1.655 -4.709 1.00 89.69 127 ALA A C 1
ATOM 993 O O . ALA A 1 127 ? 10.080 -1.756 -4.001 1.00 89.69 127 ALA A O 1
ATOM 994 N N . ARG A 1 128 ? 11.692 -2.721 -5.236 1.00 90.25 128 ARG A N 1
ATOM 995 C CA . ARG A 1 128 ? 11.256 -4.097 -4.987 1.00 90.25 128 ARG A CA 1
ATOM 996 C C . ARG A 1 128 ? 11.346 -4.460 -3.507 1.00 90.25 128 ARG A C 1
ATOM 998 O O . ARG A 1 128 ? 10.380 -4.983 -2.963 1.00 90.25 128 ARG A O 1
ATOM 1005 N N . SER A 1 129 ? 12.460 -4.130 -2.855 1.00 90.25 129 SER A N 1
ATOM 1006 C CA . SER A 1 129 ? 12.643 -4.357 -1.418 1.00 90.25 129 SER A CA 1
ATOM 1007 C C . SER A 1 129 ? 11.570 -3.643 -0.589 1.00 90.25 129 SER A C 1
ATOM 1009 O O . SER A 1 129 ? 10.994 -4.240 0.322 1.00 90.25 129 SER A O 1
ATOM 1011 N N . THR A 1 130 ? 11.252 -2.391 -0.924 1.00 92.56 130 THR A N 1
ATOM 1012 C CA . THR A 1 130 ? 10.192 -1.615 -0.264 1.00 92.56 130 THR A CA 1
ATOM 1013 C C . THR A 1 130 ? 8.825 -2.250 -0.454 1.00 92.56 130 THR A C 1
ATOM 1015 O O . THR A 1 130 ? 8.041 -2.306 0.494 1.00 92.56 130 THR A O 1
ATOM 1018 N N . LEU A 1 131 ? 8.528 -2.765 -1.648 1.00 91.06 131 LEU A N 1
ATOM 1019 C CA . LEU A 1 131 ? 7.268 -3.456 -1.905 1.00 91.06 131 LEU A CA 1
ATOM 1020 C C . LEU A 1 131 ? 7.144 -4.744 -1.097 1.00 91.06 131 LEU A C 1
ATOM 1022 O O . LEU A 1 131 ? 6.134 -4.946 -0.427 1.00 91.06 131 LEU A O 1
ATOM 1026 N N . ASP A 1 132 ? 8.187 -5.574 -1.096 1.00 89.75 132 ASP A N 1
ATOM 1027 C CA . ASP A 1 132 ? 8.208 -6.819 -0.328 1.00 89.75 132 ASP A CA 1
ATOM 1028 C C . ASP A 1 132 ? 8.065 -6.544 1.183 1.00 89.75 132 ASP A C 1
ATOM 1030 O O . ASP A 1 132 ? 7.384 -7.276 1.905 1.00 89.75 132 ASP A O 1
ATOM 1034 N N . ALA A 1 133 ? 8.677 -5.469 1.690 1.00 91.25 133 ALA A N 1
ATOM 1035 C CA . ALA A 1 133 ? 8.492 -5.026 3.071 1.00 91.25 133 ALA A CA 1
ATOM 1036 C C . ALA A 1 133 ? 7.071 -4.491 3.331 1.00 91.25 133 ALA A C 1
ATOM 1038 O O . ALA A 1 133 ? 6.471 -4.814 4.354 1.00 91.25 133 ALA A O 1
ATOM 1039 N N . SER A 1 134 ? 6.498 -3.733 2.395 1.00 92.94 134 SER A N 1
ATOM 1040 C CA . SER A 1 134 ? 5.155 -3.153 2.524 1.00 92.94 134 SER A CA 1
ATOM 1041 C C . SER A 1 134 ? 4.062 -4.221 2.552 1.00 92.94 134 SER A C 1
ATOM 1043 O O . SER A 1 134 ? 3.124 -4.105 3.335 1.00 92.94 134 SER A O 1
ATOM 1045 N N . VAL A 1 135 ? 4.209 -5.299 1.773 1.00 88.81 135 VAL A N 1
ATOM 1046 C CA . VAL A 1 135 ? 3.310 -6.466 1.835 1.00 88.81 135 VAL A CA 1
ATOM 1047 C C . VAL A 1 135 ? 3.315 -7.096 3.228 1.00 88.81 135 VAL A C 1
ATOM 1049 O O . VAL A 1 135 ? 2.258 -7.435 3.749 1.00 88.81 135 VAL A O 1
ATOM 1052 N N . ARG A 1 136 ? 4.483 -7.199 3.875 1.00 88.25 136 ARG A N 1
ATOM 1053 C CA . ARG A 1 136 ? 4.586 -7.714 5.252 1.00 88.25 136 ARG A CA 1
ATOM 1054 C C . ARG A 1 136 ? 3.930 -6.790 6.274 1.00 88.25 136 ARG A C 1
ATOM 1056 O O . ARG A 1 136 ? 3.350 -7.270 7.245 1.00 88.25 136 ARG A O 1
ATOM 1063 N N . VAL A 1 137 ? 4.010 -5.474 6.070 1.00 90.75 137 VAL A N 1
ATOM 1064 C CA . VAL A 1 137 ? 3.272 -4.518 6.906 1.00 90.75 137 VAL A CA 1
ATOM 1065 C C . VAL A 1 137 ? 1.768 -4.700 6.710 1.00 90.75 137 VAL A C 1
ATOM 1067 O O . VAL A 1 137 ? 1.051 -4.760 7.704 1.00 90.75 137 VAL A O 1
ATOM 1070 N N . LEU A 1 138 ? 1.306 -4.842 5.462 1.00 88.81 138 LEU A N 1
ATOM 1071 C CA . LEU A 1 138 ? -0.105 -5.043 5.127 1.00 88.81 138 LEU A CA 1
ATOM 1072 C C . LEU A 1 138 ? -0.678 -6.322 5.761 1.00 88.81 138 LEU A C 1
ATOM 1074 O O . LEU A 1 138 ? -1.681 -6.241 6.461 1.00 88.81 138 LEU A O 1
ATOM 1078 N N . ASP A 1 139 ? 0.000 -7.462 5.603 1.00 85.31 139 ASP A N 1
ATOM 1079 C CA . ASP A 1 139 ? -0.380 -8.751 6.214 1.00 85.31 139 ASP A CA 1
ATOM 1080 C C . ASP A 1 139 ? -0.461 -8.668 7.749 1.00 85.31 139 ASP A C 1
ATOM 1082 O O . ASP A 1 139 ? -1.291 -9.312 8.383 1.00 85.31 139 ASP A O 1
ATOM 1086 N N . ARG A 1 140 ? 0.362 -7.817 8.374 1.00 85.88 140 ARG A N 1
ATOM 1087 C CA . ARG A 1 140 ? 0.339 -7.613 9.828 1.00 85.88 140 ARG A CA 1
ATOM 1088 C C . ARG A 1 140 ? -0.826 -6.746 10.310 1.00 85.88 140 ARG A C 1
ATOM 1090 O O . ARG A 1 140 ? -1.283 -6.948 11.435 1.00 85.88 140 ARG A O 1
ATOM 1097 N N . ILE A 1 141 ? -1.259 -5.762 9.521 1.00 85.75 141 ILE A N 1
ATOM 1098 C CA . ILE A 1 141 ? -2.358 -4.855 9.900 1.00 85.75 141 ILE A CA 1
ATOM 1099 C C . ILE A 1 141 ? -3.732 -5.379 9.474 1.00 85.75 141 ILE A C 1
ATOM 1101 O O . ILE A 1 141 ? -4.727 -4.982 10.072 1.00 85.75 141 ILE A O 1
ATOM 1105 N N . GLU A 1 142 ? -3.796 -6.266 8.480 1.00 81.19 142 GLU A N 1
ATOM 1106 C CA . GLU A 1 142 ? -5.039 -6.848 7.962 1.00 81.19 142 GLU A CA 1
ATOM 1107 C C . GLU A 1 142 ? -5.919 -7.512 9.037 1.00 81.19 142 GLU A C 1
ATOM 1109 O O . GLU A 1 142 ? -7.108 -7.201 9.063 1.00 81.19 142 GLU A O 1
ATOM 1114 N N . PRO A 1 143 ? -5.382 -8.270 10.018 1.00 81.81 143 PRO A N 1
ATOM 1115 C CA . PRO A 1 143 ? -6.189 -8.861 11.089 1.00 81.81 143 PRO A CA 1
ATOM 1116 C C . PRO A 1 143 ? -6.881 -7.850 12.019 1.00 81.81 143 PRO A C 1
ATOM 1118 O O . PRO A 1 143 ? -7.600 -8.256 12.9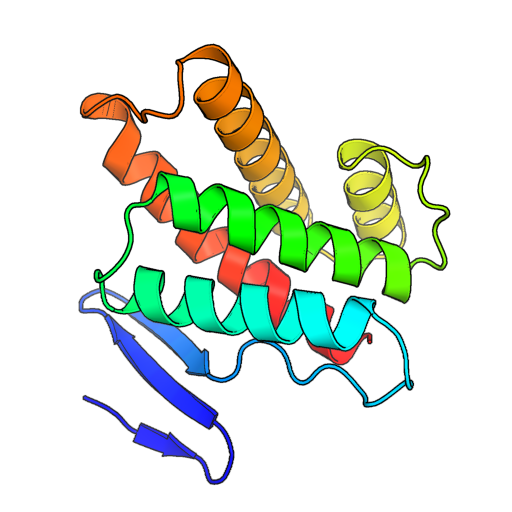30 1.00 81.81 143 PRO A O 1
ATOM 1121 N N . CYS A 1 144 ? -6.604 -6.551 11.865 1.00 80.06 144 CYS A N 1
ATOM 1122 C CA . CYS A 1 144 ? -7.249 -5.482 12.627 1.00 80.06 144 CYS A CA 1
ATOM 1123 C C . CYS A 1 144 ? -8.500 -4.905 11.937 1.00 80.06 144 CYS A C 1
ATOM 1125 O O . CYS A 1 144 ? -9.138 -4.035 12.536 1.00 80.06 144 CYS A O 1
ATOM 1127 N N . LEU A 1 145 ? -8.806 -5.319 10.698 1.00 74.56 145 LEU A N 1
ATOM 1128 C CA . LEU A 1 145 ? -10.036 -4.961 9.973 1.00 74.56 145 LEU A CA 1
ATOM 1129 C C . LEU A 1 145 ? -11.294 -5.527 10.646 1.00 74.56 145 LEU A C 1
ATOM 1131 O O . LEU A 1 145 ? -12.326 -4.812 10.586 1.00 74.56 145 LEU A O 1
#

Secondary structure (DSSP, 8-state):
--EEETTEEEEE-TTS-EEEESS------SSHHHHHHHHHHHHHHHHHTTSS-HHHHHHHHHHHHHHHHHHHHT--TTS-HHHHHHHHHHTTSS-HHHHHHHHHHHHHHHHHHHTTS---GGGHHHHHHHHHHHHHHHHHHGGG-

pLDDT: mean 83.62, std 14.47, range [41.06, 97.81]